Protein AF-A0A348ZUB3-F1 (afdb_monomer_lite)

Sequence (161 aa):
MREVIDEVDPEEITPLFDDFFRPLQRGKHLEQYSVSGRYIAAIDGSQYFTSEKISCPGCLIKEGKRLLGRLRKPHPKLSFIIVADGLCSKQPAIEEVLALRMDYVLVAKSDDHEMLMEWVNEQRALKEVTRWEVREKDRTRIYEWVNVGPYAGLPFCLHIP

Structure (mmCIF, N/CA/C/O backbone):
data_AF-A0A348ZUB3-F1
#
_entry.id   AF-A0A348ZUB3-F1
#
loop_
_atom_site.group_PDB
_atom_site.id
_atom_site.type_symbol
_atom_site.label_atom_id
_atom_site.label_alt_id
_atom_site.label_comp_id
_atom_site.label_asym_id
_atom_site.label_entity_id
_atom_site.label_seq_id
_atom_site.pdbx_PDB_ins_code
_atom_site.Cartn_x
_atom_site.Cartn_y
_atom_site.Cartn_z
_atom_site.occupancy
_atom_site.B_iso_or_equiv
_atom_site.auth_seq_id
_atom_site.auth_comp_id
_atom_site.auth_asym_id
_atom_site.auth_atom_id
_atom_site.pdbx_PDB_model_num
ATOM 1 N N . MET A 1 1 ? -28.906 -8.389 -1.801 1.00 49.50 1 MET A N 1
ATOM 2 C CA . MET A 1 1 ? -27.973 -7.953 -0.732 1.00 49.50 1 MET A CA 1
ATOM 3 C C . MET A 1 1 ? -27.538 -6.508 -0.929 1.00 49.50 1 MET A C 1
ATOM 5 O O . MET A 1 1 ? -27.622 -5.767 0.030 1.00 49.50 1 MET A O 1
ATOM 9 N N . ARG A 1 2 ? -27.145 -6.097 -2.145 1.00 45.81 2 ARG A N 1
ATOM 10 C CA . ARG A 1 2 ? -26.775 -4.704 -2.462 1.00 45.81 2 ARG A CA 1
ATOM 11 C C . ARG A 1 2 ? -27.907 -3.699 -2.181 1.00 45.81 2 ARG A C 1
ATOM 13 O O . ARG A 1 2 ? -27.742 -2.837 -1.339 1.00 45.81 2 ARG A O 1
ATOM 20 N N . GLU A 1 3 ? -29.092 -3.951 -2.735 1.00 54.50 3 GLU A N 1
ATOM 21 C CA . GLU A 1 3 ? -30.279 -3.084 -2.588 1.00 54.50 3 GLU A CA 1
ATOM 22 C C . GLU A 1 3 ? -30.744 -2.878 -1.136 1.00 54.50 3 GLU A C 1
ATOM 24 O O . GLU A 1 3 ? -31.293 -1.840 -0.808 1.00 54.50 3 GLU A O 1
ATOM 29 N N . VAL A 1 4 ? -30.506 -3.854 -0.253 1.00 69.44 4 VAL A N 1
ATOM 30 C CA . VAL A 1 4 ? -30.917 -3.791 1.164 1.00 69.44 4 VAL A CA 1
ATOM 31 C C . VAL A 1 4 ? -29.932 -2.970 2.002 1.00 69.44 4 VAL A C 1
ATOM 33 O O . VAL A 1 4 ? -30.304 -2.423 3.031 1.00 69.44 4 VAL A O 1
ATOM 36 N N . ILE A 1 5 ? -28.666 -2.913 1.583 1.00 63.56 5 ILE A N 1
ATOM 37 C CA . ILE A 1 5 ? -27.603 -2.199 2.303 1.00 63.56 5 ILE A CA 1
ATOM 38 C C . ILE A 1 5 ? -27.543 -0.732 1.866 1.00 63.56 5 ILE A C 1
ATOM 40 O O . ILE A 1 5 ? -27.169 0.113 2.669 1.00 63.56 5 ILE A O 1
ATOM 44 N N . ASP A 1 6 ? -27.954 -0.422 0.634 1.00 68.38 6 ASP A N 1
ATOM 45 C CA . ASP A 1 6 ? -27.937 0.945 0.102 1.00 68.38 6 ASP A CA 1
ATOM 46 C C . ASP A 1 6 ? -28.914 1.896 0.834 1.00 68.38 6 ASP A C 1
ATOM 48 O O . ASP A 1 6 ? -28.719 3.109 0.799 1.00 68.38 6 ASP A O 1
ATOM 52 N N . GLU A 1 7 ? -29.941 1.370 1.516 1.00 73.75 7 GLU A N 1
ATOM 53 C CA . GLU A 1 7 ? -30.917 2.161 2.291 1.00 73.75 7 GLU A CA 1
ATOM 54 C C . GLU A 1 7 ? -30.485 2.448 3.739 1.00 73.75 7 GLU A C 1
ATOM 56 O O . GLU A 1 7 ? -31.124 3.248 4.424 1.00 73.75 7 GLU A O 1
ATOM 61 N N . VAL A 1 8 ? -29.419 1.805 4.222 1.00 72.25 8 VAL A N 1
ATOM 62 C CA . VAL A 1 8 ? -28.972 1.917 5.615 1.00 72.25 8 VAL A CA 1
ATOM 63 C C . VAL A 1 8 ? -27.820 2.910 5.707 1.00 72.25 8 VAL A C 1
ATOM 65 O O . VAL A 1 8 ? -26.833 2.798 4.977 1.00 72.25 8 VAL A O 1
ATOM 68 N N . ASP A 1 9 ? -27.916 3.864 6.637 1.00 71.56 9 ASP A N 1
ATOM 69 C CA . ASP A 1 9 ? -26.821 4.793 6.906 1.00 71.56 9 ASP A CA 1
ATOM 70 C C . ASP A 1 9 ? -25.566 4.003 7.352 1.00 71.56 9 ASP A C 1
ATOM 72 O O . ASP A 1 9 ? -25.635 3.210 8.300 1.00 71.56 9 ASP A O 1
ATOM 76 N N . PRO A 1 10 ? -24.395 4.192 6.711 1.00 67.50 10 PRO A N 1
ATOM 77 C CA . PRO A 1 10 ? -23.145 3.556 7.124 1.00 67.50 10 PRO A CA 1
ATOM 78 C C . PRO A 1 10 ? -22.797 3.747 8.610 1.00 67.50 10 PRO A C 1
ATOM 80 O O . PRO A 1 10 ? -22.112 2.904 9.204 1.00 67.50 10 PRO A O 1
ATOM 83 N N . GLU A 1 11 ? -23.247 4.841 9.227 1.00 73.62 11 GLU A N 1
ATOM 84 C CA . GLU A 1 11 ? -23.053 5.103 10.654 1.00 73.62 11 GLU A CA 1
ATOM 85 C C . GLU A 1 11 ? -23.790 4.088 11.539 1.00 73.62 11 GLU A C 1
ATOM 87 O O . GLU A 1 11 ? -23.271 3.722 12.594 1.00 73.62 11 GLU A O 1
ATOM 92 N N . GLU A 1 12 ? -24.919 3.538 11.086 1.00 77.25 12 GLU A N 1
ATOM 93 C CA . GLU A 1 12 ? -25.683 2.513 11.810 1.00 77.25 12 GLU A CA 1
ATOM 94 C C . GLU A 1 12 ? -25.026 1.126 11.741 1.00 77.25 12 GLU A C 1
ATOM 96 O O . GLU A 1 12 ? -25.163 0.316 12.658 1.00 77.25 12 GLU A O 1
ATOM 101 N N . ILE A 1 13 ? -24.254 0.856 10.684 1.00 73.56 13 ILE A N 1
ATOM 102 C CA . ILE A 1 13 ? -23.554 -0.425 10.482 1.00 73.56 13 ILE A CA 1
ATOM 103 C C . ILE A 1 13 ? -22.174 -0.420 11.162 1.00 73.56 13 ILE A C 1
ATOM 105 O O . ILE A 1 13 ? -21.613 -1.470 11.483 1.00 73.56 13 ILE A O 1
ATOM 109 N N . THR A 1 14 ? -21.611 0.759 11.426 1.00 72.25 14 THR A N 1
ATOM 110 C CA . THR A 1 14 ? -20.270 0.907 12.013 1.00 72.25 14 THR A CA 1
ATOM 111 C C . THR A 1 14 ? -20.104 0.195 13.373 1.00 72.25 14 THR A C 1
ATOM 113 O O . THR A 1 14 ? -19.100 -0.505 13.541 1.00 72.25 14 THR A O 1
ATOM 116 N N . PRO A 1 15 ? -21.053 0.282 14.332 1.00 78.56 15 PRO A N 1
ATOM 117 C CA . PRO A 1 15 ? -20.961 -0.439 15.605 1.00 78.56 15 PRO A CA 1
ATOM 118 C C . PRO A 1 15 ? -20.900 -1.957 15.424 1.00 78.56 15 PRO A C 1
ATOM 120 O O . PRO A 1 15 ? -20.135 -2.630 16.110 1.00 78.56 15 PRO A O 1
ATOM 123 N N . LEU A 1 16 ? -21.639 -2.485 14.443 1.00 78.06 16 LEU A N 1
ATOM 124 C CA . LEU A 1 16 ? -21.638 -3.908 14.117 1.00 78.06 16 LEU A CA 1
ATOM 125 C C . LEU A 1 16 ? -20.233 -4.367 13.705 1.00 78.06 16 LEU A C 1
ATOM 127 O O . LEU A 1 16 ? -19.747 -5.401 14.158 1.00 78.06 16 LEU A O 1
ATOM 131 N N . PHE A 1 17 ? -19.546 -3.574 12.880 1.00 72.19 17 PHE A N 1
ATOM 132 C CA . PHE A 1 17 ? -18.162 -3.858 12.504 1.00 72.19 17 PHE A CA 1
ATOM 133 C C . PHE A 1 17 ? -17.231 -3.883 13.714 1.00 72.19 17 PHE A C 1
ATOM 135 O O . PHE A 1 17 ? -16.385 -4.770 13.796 1.00 72.19 17 PHE A O 1
ATOM 142 N N . ASP A 1 18 ? -17.387 -2.956 14.658 1.00 75.75 18 ASP A N 1
ATOM 143 C CA . ASP A 1 18 ? -16.591 -2.921 15.887 1.00 75.75 18 ASP A CA 1
ATOM 144 C C . ASP A 1 18 ? -16.806 -4.180 16.747 1.00 75.75 18 ASP A C 1
ATOM 146 O O . ASP A 1 18 ? -15.837 -4.745 17.273 1.00 75.75 18 ASP A O 1
ATOM 150 N N . ASP A 1 19 ? -18.050 -4.656 16.831 1.00 81.12 19 ASP A N 1
ATOM 151 C CA . ASP A 1 19 ? -18.429 -5.854 17.584 1.00 81.12 19 ASP A CA 1
ATOM 152 C C . ASP A 1 19 ? -17.844 -7.139 16.988 1.00 81.12 19 ASP A C 1
ATOM 154 O O . ASP A 1 19 ? -17.505 -8.056 17.733 1.00 81.12 19 ASP A O 1
ATOM 158 N N . PHE A 1 20 ? -17.647 -7.205 15.668 1.00 80.56 20 PHE A N 1
ATOM 159 C CA . PHE A 1 20 ? -16.993 -8.347 15.018 1.00 80.56 20 PHE A CA 1
ATOM 160 C C . PHE A 1 20 ? -15.470 -8.205 14.948 1.00 80.56 20 PHE A C 1
ATOM 162 O O . PHE A 1 20 ? -14.727 -9.153 15.221 1.00 80.56 20 PHE A O 1
ATOM 169 N N . PHE A 1 21 ? -14.974 -7.023 14.594 1.00 79.69 21 PHE A N 1
ATOM 170 C CA . PHE A 1 21 ? -13.560 -6.798 14.318 1.00 79.69 21 PHE A CA 1
ATOM 171 C C . PHE A 1 21 ? -12.714 -6.821 15.592 1.00 79.69 21 PHE A C 1
ATOM 173 O O . PHE A 1 21 ? -11.635 -7.420 15.610 1.00 79.69 21 PHE A O 1
ATOM 180 N N . ARG A 1 22 ? -13.190 -6.220 16.693 1.00 80.00 22 ARG A N 1
ATOM 181 C CA . ARG A 1 22 ? -12.411 -6.151 17.941 1.00 80.00 22 ARG A CA 1
ATOM 182 C C . ARG A 1 22 ? -12.164 -7.530 18.561 1.00 80.00 22 ARG A C 1
ATOM 184 O O . ARG A 1 22 ? -11.021 -7.769 18.965 1.00 80.00 22 ARG A O 1
ATOM 191 N N . PRO A 1 23 ? -13.144 -8.455 18.640 1.00 85.88 23 PRO A N 1
ATOM 192 C CA . PRO A 1 23 ? -12.880 -9.823 19.078 1.00 85.88 23 PRO A CA 1
ATOM 193 C C . PRO A 1 23 ? -11.889 -10.559 18.179 1.00 85.88 23 PRO A C 1
ATOM 195 O O . PRO A 1 23 ? -10.975 -11.193 18.700 1.00 85.88 23 PRO A O 1
ATOM 198 N N . LEU A 1 24 ? -11.998 -10.421 16.852 1.00 84.38 24 LEU A N 1
ATOM 199 C CA . LEU A 1 24 ? -11.056 -11.039 15.910 1.00 84.38 24 LEU A CA 1
ATOM 200 C C . LEU A 1 24 ? -9.629 -10.515 16.099 1.00 84.38 24 LEU A C 1
ATOM 202 O O . LEU A 1 24 ? -8.673 -11.295 16.110 1.00 84.38 24 LEU A O 1
ATOM 206 N N . GLN A 1 25 ? -9.485 -9.205 16.309 1.00 79.06 25 GLN A N 1
ATOM 207 C CA . GLN A 1 25 ? -8.200 -8.569 16.573 1.00 79.06 25 GLN A CA 1
ATOM 208 C C . GLN A 1 25 ? -7.602 -9.029 17.912 1.00 79.06 25 GLN A C 1
ATOM 210 O O . GLN A 1 25 ? -6.419 -9.356 17.975 1.00 79.06 25 GLN A O 1
ATOM 215 N N . ARG A 1 26 ? -8.404 -9.094 18.986 1.00 82.44 26 ARG A N 1
ATOM 216 C CA . ARG A 1 26 ? -7.945 -9.557 20.312 1.00 82.44 26 ARG A CA 1
ATOM 217 C C . ARG A 1 26 ? -7.627 -11.050 20.337 1.00 82.44 26 ARG A C 1
ATOM 219 O O . ARG A 1 26 ? -6.670 -11.448 20.992 1.00 82.44 26 ARG A O 1
ATOM 226 N N . GLY A 1 27 ? -8.401 -11.853 19.612 1.00 87.31 27 GLY A N 1
ATOM 227 C CA . GLY A 1 27 ? -8.190 -13.292 19.456 1.00 87.31 27 GLY A CA 1
ATOM 228 C C . GLY A 1 27 ? -7.031 -13.651 18.526 1.00 87.31 27 GLY A C 1
ATOM 229 O O . GLY A 1 27 ? -6.794 -14.832 18.302 1.00 87.31 27 GLY A O 1
ATOM 230 N N . LYS A 1 28 ? -6.316 -12.656 17.972 1.00 84.56 28 LYS A N 1
ATOM 231 C CA . LYS A 1 28 ? -5.207 -12.831 17.016 1.00 84.56 28 LYS A CA 1
ATOM 232 C C . LYS A 1 28 ? -5.583 -13.582 15.737 1.00 84.56 28 LYS A C 1
ATOM 234 O O . LYS A 1 28 ? -4.716 -13.955 14.954 1.00 84.56 28 LYS A O 1
ATOM 239 N N . HIS A 1 29 ? -6.876 -13.729 15.456 1.00 85.56 29 HIS A N 1
ATOM 240 C CA . HIS A 1 29 ? -7.364 -14.380 14.241 1.00 85.56 29 HIS A CA 1
ATOM 241 C C . HIS A 1 29 ? -6.992 -13.607 12.975 1.00 85.56 29 HIS A C 1
ATOM 243 O O . HIS A 1 29 ? -6.979 -14.183 11.890 1.00 85.56 29 HIS A O 1
ATOM 249 N N . LEU A 1 30 ? -6.677 -12.317 13.114 1.00 81.06 30 LEU A N 1
ATOM 250 C CA . LEU A 1 30 ? -6.231 -11.478 12.012 1.00 81.06 30 LEU A CA 1
ATOM 251 C C . LEU A 1 30 ? -4.739 -11.677 11.673 1.00 81.06 30 LEU A C 1
ATOM 253 O O . LEU A 1 30 ? -4.365 -11.453 10.528 1.00 81.06 30 LEU A O 1
ATOM 257 N N . GLU A 1 31 ? -3.892 -12.164 12.593 1.00 82.56 31 GLU A N 1
ATOM 258 C CA . GLU A 1 31 ? -2.431 -12.258 12.374 1.00 82.56 31 GLU A CA 1
ATOM 259 C C . GLU A 1 31 ? -2.066 -13.109 11.145 1.00 82.56 31 GLU A C 1
ATOM 261 O O . GLU A 1 31 ? -1.137 -12.766 10.413 1.00 82.56 31 GLU A O 1
ATOM 266 N N . GLN A 1 32 ? -2.844 -14.159 10.861 1.00 84.94 32 GLN A N 1
ATOM 267 C CA . GLN A 1 32 ? -2.663 -15.023 9.685 1.00 84.94 32 GLN A CA 1
ATOM 268 C C . GLN A 1 32 ? -2.886 -14.307 8.340 1.00 84.94 32 GLN A C 1
ATOM 270 O O . GLN A 1 32 ? -2.425 -14.784 7.310 1.00 84.94 32 GLN A O 1
ATOM 275 N N . TYR A 1 33 ? -3.589 -13.171 8.345 1.00 82.50 33 TYR A N 1
ATOM 276 C CA . TYR A 1 33 ? -3.828 -12.334 7.166 1.00 82.50 33 TYR A CA 1
ATOM 277 C C . TYR A 1 33 ? -2.830 -11.173 7.067 1.00 82.50 33 TYR A C 1
ATOM 279 O O . TYR A 1 33 ? -2.952 -10.325 6.181 1.00 82.50 33 TYR A O 1
ATOM 287 N N . SER A 1 34 ? -1.860 -11.100 7.984 1.00 85.00 34 SER A N 1
ATOM 288 C CA . SER A 1 34 ? -0.803 -10.100 7.923 1.00 85.00 34 SER A CA 1
ATOM 289 C C . SER A 1 34 ? 0.333 -10.553 7.006 1.00 85.00 34 SER A C 1
ATOM 291 O O . SER A 1 34 ? 0.714 -11.721 6.972 1.00 85.00 34 SER A O 1
ATOM 293 N N . VAL A 1 35 ? 0.909 -9.603 6.279 1.00 82.38 35 VAL A N 1
ATOM 294 C CA . VAL A 1 35 ? 2.119 -9.790 5.480 1.00 82.38 35 VAL A CA 1
ATOM 295 C C . VAL A 1 35 ? 3.210 -8.946 6.115 1.00 82.38 35 VAL A C 1
ATOM 297 O O . VAL A 1 35 ? 3.053 -7.738 6.290 1.00 82.38 35 VAL A O 1
ATOM 300 N N . SER A 1 36 ? 4.306 -9.585 6.526 1.00 82.50 36 SER A N 1
ATOM 301 C CA . SER A 1 36 ? 5.417 -8.915 7.221 1.00 82.50 36 SER A CA 1
ATOM 302 C C . SER A 1 36 ? 4.960 -8.082 8.432 1.00 82.50 36 SER A C 1
ATOM 304 O O . SER A 1 36 ? 5.431 -6.960 8.641 1.00 82.50 36 SER A O 1
ATOM 306 N N . GLY A 1 37 ? 3.999 -8.608 9.204 1.00 82.50 37 GLY A N 1
ATOM 307 C CA . GLY A 1 37 ? 3.442 -7.954 10.395 1.00 82.50 37 GLY A CA 1
ATOM 308 C C . GLY A 1 37 ? 2.510 -6.770 10.109 1.00 82.50 37 GLY A C 1
ATOM 309 O O . GLY A 1 37 ? 2.225 -5.989 11.016 1.00 82.50 37 GLY A O 1
ATOM 310 N N . ARG A 1 38 ? 2.052 -6.609 8.862 1.00 84.56 38 ARG A N 1
ATOM 311 C CA . ARG A 1 38 ? 1.171 -5.518 8.423 1.00 84.56 38 ARG A CA 1
ATOM 312 C C . ARG A 1 38 ? -0.084 -6.062 7.758 1.00 84.56 38 ARG A C 1
ATOM 314 O O . ARG A 1 38 ? -0.048 -7.106 7.117 1.00 84.56 38 ARG A O 1
ATOM 321 N N . TYR A 1 39 ? -1.188 -5.343 7.885 1.00 87.19 39 TYR A N 1
ATOM 322 C CA . TYR A 1 39 ? -2.468 -5.704 7.285 1.00 87.19 39 TYR A CA 1
ATOM 323 C C . TYR A 1 39 ? -2.616 -5.083 5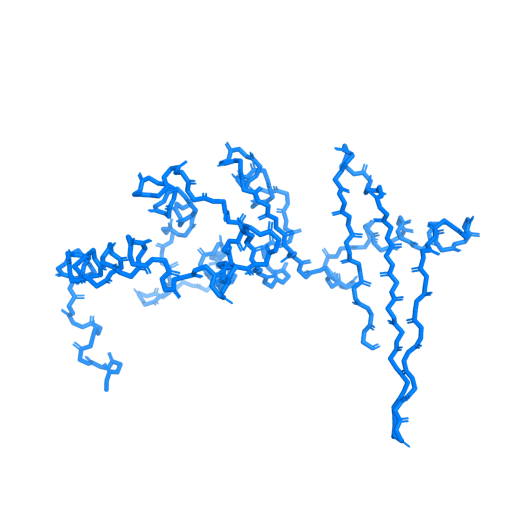.905 1.00 87.19 39 TYR A C 1
ATOM 325 O O . TYR A 1 39 ? -2.353 -3.897 5.731 1.00 87.19 39 TYR A O 1
ATOM 333 N N . ILE A 1 40 ? -3.064 -5.867 4.931 1.00 85.88 40 ILE A N 1
ATOM 334 C CA . ILE A 1 40 ? -3.356 -5.352 3.595 1.00 85.88 40 ILE A CA 1
ATOM 335 C C . ILE A 1 40 ? -4.748 -4.720 3.606 1.00 85.88 40 ILE A C 1
ATOM 337 O O . ILE A 1 40 ? -5.724 -5.373 3.970 1.00 85.88 40 ILE A O 1
ATOM 341 N N . ALA A 1 41 ? -4.834 -3.460 3.186 1.00 85.31 41 ALA A N 1
ATOM 342 C CA . ALA A 1 41 ? -6.093 -2.768 2.949 1.00 85.31 41 ALA A CA 1
ATOM 343 C C . ALA A 1 41 ? -6.180 -2.415 1.462 1.00 85.31 41 ALA A C 1
ATOM 345 O O . ALA A 1 41 ? -5.470 -1.532 0.980 1.00 85.31 41 ALA A O 1
ATOM 346 N N . ALA A 1 42 ? -7.029 -3.140 0.735 1.00 83.75 42 ALA A N 1
ATOM 347 C CA . ALA A 1 42 ? -7.317 -2.833 -0.657 1.00 83.75 42 ALA A CA 1
ATOM 348 C C . ALA A 1 42 ? -8.277 -1.641 -0.723 1.00 83.75 42 ALA A C 1
ATOM 350 O O . ALA A 1 42 ? -9.360 -1.683 -0.137 1.00 83.75 42 ALA A O 1
ATOM 351 N N . ILE A 1 43 ? -7.870 -0.585 -1.419 1.00 77.38 43 ILE A N 1
ATOM 352 C CA . ILE A 1 43 ? -8.671 0.613 -1.649 1.00 77.38 43 ILE A CA 1
ATOM 353 C C . ILE A 1 43 ? -9.019 0.675 -3.127 1.00 77.38 43 ILE A C 1
ATOM 355 O O . ILE A 1 43 ? -8.153 0.547 -3.991 1.00 77.38 43 ILE A O 1
ATOM 359 N N . ASP A 1 44 ? -10.298 0.888 -3.406 1.00 70.75 44 ASP A N 1
ATOM 360 C CA . ASP A 1 44 ? -10.767 1.152 -4.757 1.00 70.75 44 ASP A CA 1
ATOM 361 C C . ASP A 1 44 ? -10.459 2.611 -5.136 1.00 70.75 44 ASP A C 1
ATOM 363 O O . ASP A 1 44 ? -10.861 3.548 -4.435 1.00 70.75 44 ASP A O 1
ATOM 367 N N . GLY A 1 45 ? -9.741 2.812 -6.245 1.00 60.97 45 GLY A N 1
ATOM 368 C CA . GLY A 1 45 ? -9.316 4.132 -6.719 1.00 60.97 45 GLY A CA 1
ATOM 369 C C . GLY A 1 45 ? -10.470 5.067 -7.069 1.00 60.97 45 GLY A C 1
ATOM 370 O O . GLY A 1 45 ? -10.311 6.291 -7.010 1.00 60.97 45 GLY A O 1
ATOM 371 N N . SER A 1 46 ? -11.658 4.507 -7.323 1.00 58.88 46 SER A N 1
ATOM 372 C CA . SER A 1 46 ? -12.901 5.259 -7.531 1.00 58.88 46 SER A CA 1
ATOM 373 C C . SER A 1 46 ? -13.279 6.159 -6.341 1.00 58.88 46 SER A C 1
ATOM 375 O O . SER A 1 46 ? -13.971 7.163 -6.514 1.00 58.88 46 SER A O 1
ATOM 377 N N . GLN A 1 47 ? -12.804 5.835 -5.132 1.00 53.91 47 GLN A N 1
ATOM 378 C CA . GLN A 1 47 ? -13.061 6.625 -3.929 1.00 53.91 47 GLN A CA 1
ATOM 379 C C . GLN A 1 47 ? -12.109 7.828 -3.813 1.00 53.91 47 GLN A C 1
ATOM 381 O O . GLN A 1 47 ? -12.511 8.877 -3.314 1.00 53.91 47 GLN A O 1
ATOM 386 N N . TYR A 1 48 ? -10.874 7.730 -4.313 1.00 54.25 48 TYR A N 1
ATOM 387 C CA . TYR A 1 48 ? -9.888 8.819 -4.247 1.00 54.25 48 TYR A CA 1
ATOM 388 C C . TYR A 1 48 ? -10.057 9.864 -5.353 1.00 54.25 48 TYR A C 1
ATOM 390 O O . TYR A 1 48 ? -9.851 11.058 -5.115 1.00 54.25 48 TYR A O 1
ATOM 398 N N . PHE A 1 49 ? -10.439 9.423 -6.552 1.00 52.16 49 PHE A N 1
ATOM 399 C CA . PHE A 1 49 ? -10.575 10.279 -7.725 1.00 52.16 49 PHE A CA 1
ATOM 400 C C . PHE A 1 49 ? -12.032 10.392 -8.161 1.00 52.16 49 PHE A C 1
ATOM 402 O O . PHE A 1 49 ? -12.635 9.445 -8.653 1.00 52.16 49 PHE A O 1
ATOM 409 N N . THR A 1 50 ? -12.591 11.594 -8.033 1.00 51.09 50 THR A N 1
ATOM 410 C CA . THR A 1 50 ? -13.891 11.935 -8.617 1.00 51.09 50 THR A CA 1
ATOM 411 C C . THR A 1 50 ? -13.669 12.634 -9.956 1.00 51.09 50 THR A C 1
ATOM 413 O O . THR A 1 50 ? -12.881 13.575 -10.041 1.00 51.09 50 THR A O 1
ATOM 416 N N . SER A 1 51 ? -14.363 12.196 -11.008 1.00 50.34 51 SER A N 1
ATOM 417 C CA . SER A 1 51 ? -14.349 12.894 -12.298 1.00 50.34 51 SER A CA 1
ATOM 418 C C . SER A 1 51 ? -15.032 14.257 -12.168 1.00 50.34 51 SER A C 1
ATOM 420 O O . SER A 1 51 ? -16.174 14.335 -11.727 1.00 50.34 51 SER A O 1
ATOM 422 N N . GLU A 1 52 ? -14.373 15.335 -12.598 1.00 52.75 52 GLU A N 1
ATOM 423 C CA . GLU A 1 52 ? -15.017 16.655 -12.713 1.00 52.75 52 GLU A CA 1
ATOM 424 C C . GLU A 1 52 ? -15.985 16.728 -13.908 1.00 52.75 52 GLU A C 1
ATOM 426 O O . GLU A 1 52 ? -16.878 17.572 -13.937 1.00 52.75 52 GLU A O 1
ATOM 431 N N . LYS A 1 53 ? -15.826 15.837 -14.899 1.00 50.19 53 LYS A N 1
ATOM 432 C CA . LYS A 1 53 ? -16.578 15.859 -16.167 1.00 50.19 53 LYS A CA 1
ATOM 433 C C . LYS A 1 53 ? -17.873 15.047 -16.132 1.00 50.19 53 LYS A C 1
ATOM 435 O O . LYS A 1 53 ? -18.756 15.292 -16.946 1.00 50.19 53 LYS A O 1
ATOM 440 N N . ILE A 1 54 ? -17.982 14.073 -15.229 1.00 55.44 54 ILE A N 1
ATOM 441 C CA . ILE A 1 54 ? -19.154 13.201 -15.093 1.00 55.44 54 ILE A CA 1
ATOM 442 C C . ILE A 1 54 ? -19.636 13.316 -13.650 1.00 55.44 54 ILE A C 1
ATOM 444 O O . ILE A 1 54 ? -19.030 12.758 -12.741 1.00 55.44 54 ILE A O 1
ATOM 448 N N . SER A 1 55 ? -20.716 14.073 -13.455 1.00 54.34 55 SER A N 1
ATOM 449 C CA . SER A 1 55 ? -21.353 14.295 -12.158 1.00 54.34 55 SER A CA 1
ATOM 450 C C . SER A 1 55 ? -22.774 13.747 -12.198 1.00 54.34 55 SER A C 1
ATOM 452 O O . SER A 1 55 ? -23.554 14.092 -13.086 1.00 54.34 55 SER A O 1
ATOM 454 N N . CYS A 1 56 ? -23.101 12.875 -11.251 1.00 57.44 56 CYS A N 1
ATOM 455 C CA . CYS A 1 56 ? -24.426 12.303 -11.072 1.00 57.44 56 CYS A CA 1
ATOM 456 C C . CYS A 1 56 ? -24.758 12.208 -9.575 1.00 57.44 56 CYS A C 1
ATOM 458 O O . CYS A 1 56 ? -23.838 12.109 -8.763 1.00 57.44 56 CYS A O 1
ATOM 460 N N . PRO A 1 57 ? -26.044 12.195 -9.181 1.00 53.06 57 PRO A N 1
ATOM 461 C CA . PRO A 1 57 ? -26.436 12.134 -7.768 1.00 53.06 57 PRO A CA 1
ATOM 462 C C . PRO A 1 57 ? -25.929 10.892 -7.013 1.00 53.06 57 PRO A C 1
ATOM 464 O O . PRO A 1 57 ? -25.762 10.956 -5.803 1.00 53.06 57 PRO A O 1
ATOM 467 N N . GLY A 1 58 ? -25.671 9.782 -7.718 1.00 52.50 58 GLY A N 1
ATOM 468 C CA . GLY A 1 58 ? -25.091 8.549 -7.161 1.00 52.50 58 GLY A CA 1
ATOM 469 C C . GLY A 1 58 ? -23.583 8.392 -7.391 1.00 52.50 58 GLY A C 1
ATOM 470 O O . GLY A 1 58 ? -23.013 7.352 -7.075 1.00 52.50 58 GLY A O 1
ATOM 471 N N . CYS A 1 59 ? -22.925 9.388 -7.984 1.00 55.25 59 CYS A N 1
ATOM 472 C CA . CYS A 1 59 ? -21.482 9.369 -8.186 1.00 55.25 59 CYS A CA 1
ATOM 473 C C . CYS A 1 59 ? -20.827 9.612 -6.823 1.00 55.25 59 CYS A C 1
ATOM 475 O O . CYS A 1 59 ? -21.262 10.513 -6.119 1.00 55.25 59 CYS A O 1
ATOM 477 N N . LEU A 1 60 ? -19.815 8.826 -6.434 1.00 51.34 60 LEU A N 1
ATOM 478 C CA . LEU A 1 60 ? -19.164 8.896 -5.114 1.00 51.34 60 LEU A CA 1
ATOM 479 C C . LEU A 1 60 ? -18.664 10.324 -4.815 1.00 51.34 60 LEU A C 1
ATOM 481 O O . LEU A 1 60 ? -17.589 10.739 -5.248 1.00 51.34 60 LEU A O 1
ATOM 485 N N . ILE A 1 61 ? -19.472 11.111 -4.100 1.00 47.31 61 ILE A N 1
ATOM 486 C CA . ILE A 1 61 ? -19.191 12.519 -3.819 1.00 47.31 61 ILE A CA 1
ATOM 487 C C . ILE A 1 61 ? -18.107 12.597 -2.735 1.00 47.31 61 ILE A C 1
ATOM 489 O O . ILE A 1 61 ? -18.366 12.301 -1.576 1.00 47.31 61 ILE A O 1
ATOM 493 N N . LYS A 1 62 ? -16.902 13.040 -3.122 1.00 48.94 62 LYS A N 1
ATOM 494 C CA . LYS A 1 62 ? -15.894 13.797 -2.335 1.00 48.94 62 LYS A CA 1
ATOM 495 C C . LYS A 1 62 ? -15.445 13.301 -0.942 1.00 48.94 62 LYS A C 1
ATOM 497 O O . LYS A 1 62 ? -14.647 13.994 -0.316 1.00 48.94 62 LYS A O 1
ATOM 502 N N . GLU A 1 63 ? -15.861 12.140 -0.454 1.00 48.75 63 GLU A N 1
ATOM 503 C CA . GLU A 1 63 ? -15.479 11.659 0.888 1.00 48.75 63 GLU A CA 1
ATOM 504 C C . GLU A 1 63 ? -14.209 10.788 0.897 1.00 48.75 63 GLU A C 1
ATOM 506 O O . GLU A 1 63 ? -13.580 10.633 1.945 1.00 48.75 63 GLU A O 1
ATOM 511 N N . GLY A 1 64 ? -13.762 10.240 -0.241 1.00 49.75 64 GLY A N 1
ATOM 512 C CA . GLY A 1 64 ? -12.635 9.297 -0.219 1.00 49.75 64 GLY A CA 1
ATOM 513 C C . GLY A 1 64 ? -11.265 9.923 0.061 1.00 4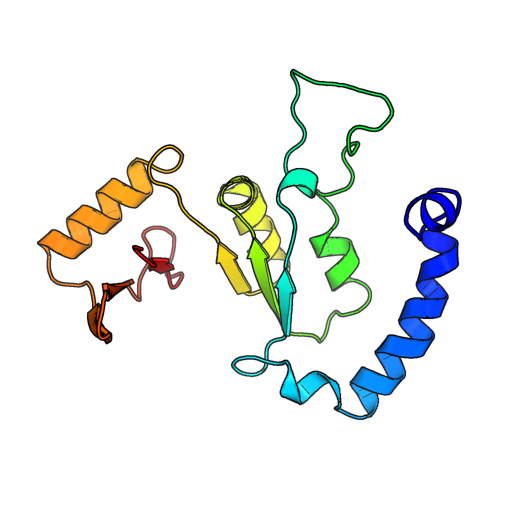9.75 64 GLY A C 1
ATOM 514 O O . GLY A 1 64 ? -10.392 9.215 0.555 1.00 49.75 64 GLY A O 1
ATOM 515 N N . LYS A 1 65 ? -11.120 11.258 -0.039 1.00 52.44 65 LYS A N 1
ATOM 516 C CA . LYS A 1 65 ? -9.973 12.015 0.524 1.00 52.44 65 LYS A CA 1
ATOM 517 C C . LYS A 1 65 ? -9.818 11.873 2.049 1.00 52.44 65 LYS A C 1
ATOM 519 O O . LYS A 1 65 ? -8.932 12.479 2.636 1.00 52.44 65 LYS A O 1
ATOM 524 N N . ARG A 1 66 ? -10.734 11.173 2.724 1.00 63.38 66 ARG A N 1
ATOM 525 C CA . ARG A 1 66 ? -10.691 10.913 4.168 1.00 63.38 66 ARG A CA 1
ATOM 526 C C . ARG A 1 66 ? -10.716 9.429 4.503 1.00 63.38 66 ARG A C 1
ATOM 528 O O . ARG A 1 66 ? -10.754 9.100 5.687 1.00 63.38 66 ARG A O 1
ATOM 535 N N . LEU A 1 67 ? -10.702 8.530 3.517 1.00 73.31 67 LEU A N 1
ATOM 536 C CA . LEU A 1 67 ? -10.825 7.095 3.772 1.00 73.31 67 LEU A CA 1
ATOM 537 C C . LEU A 1 67 ? -9.670 6.582 4.635 1.00 73.31 67 LEU A C 1
ATOM 539 O O . LEU A 1 67 ? -9.905 5.927 5.651 1.00 73.31 67 LEU A O 1
ATOM 543 N N . LEU A 1 68 ? -8.432 6.945 4.289 1.00 77.12 68 LEU A N 1
ATOM 544 C CA . LEU A 1 68 ? -7.260 6.557 5.071 1.00 77.12 68 LEU A CA 1
ATOM 545 C C . LEU A 1 68 ? -7.309 7.138 6.487 1.00 77.12 68 LEU A C 1
ATOM 547 O O . LEU A 1 68 ? -7.021 6.438 7.457 1.00 77.12 68 LEU A O 1
ATOM 551 N N . GLY A 1 69 ? -7.750 8.391 6.634 1.00 78.50 69 GLY A N 1
ATOM 552 C CA . GLY A 1 69 ? -7.979 9.010 7.941 1.00 78.50 69 GLY A CA 1
ATOM 553 C C . GLY A 1 69 ? -9.049 8.288 8.774 1.00 78.50 69 GLY A C 1
ATOM 554 O O . GLY A 1 69 ? -8.849 8.049 9.969 1.00 78.50 69 GLY A O 1
ATOM 555 N N . ARG A 1 70 ? -10.163 7.884 8.150 1.00 76.75 70 ARG A N 1
ATOM 556 C CA . ARG A 1 70 ? -11.248 7.114 8.783 1.00 76.75 70 ARG A CA 1
ATOM 557 C C . ARG A 1 70 ? -10.814 5.700 9.153 1.00 76.75 70 ARG A C 1
ATOM 559 O O . ARG A 1 70 ? -11.286 5.203 10.165 1.00 76.75 70 ARG A O 1
ATOM 566 N N . LEU A 1 71 ? -9.888 5.096 8.409 1.00 78.75 71 LEU A N 1
ATOM 567 C CA . LEU A 1 71 ? -9.259 3.823 8.769 1.00 78.75 71 LEU A CA 1
ATOM 568 C C . LEU A 1 71 ? -8.264 3.996 9.928 1.00 78.75 71 LEU A C 1
ATOM 570 O O . LEU A 1 71 ? -8.220 3.189 10.859 1.00 78.75 71 LEU A O 1
ATOM 574 N N . ARG A 1 72 ? -7.473 5.076 9.908 1.00 83.06 72 ARG A N 1
ATOM 575 C CA . ARG A 1 72 ? -6.421 5.321 10.901 1.00 83.06 72 ARG A CA 1
ATOM 576 C C . ARG A 1 72 ? -6.966 5.672 12.280 1.00 83.06 72 ARG A C 1
ATOM 578 O O . ARG A 1 72 ? -6.406 5.224 13.278 1.00 83.06 72 ARG A O 1
ATOM 585 N N . LYS A 1 73 ? -8.036 6.466 12.345 1.00 82.56 73 LYS A N 1
ATOM 586 C CA . LYS A 1 73 ? -8.635 6.960 13.596 1.00 82.56 73 LYS A CA 1
ATOM 587 C C . LYS A 1 73 ? -9.062 5.840 14.571 1.00 82.56 73 LYS A C 1
ATOM 589 O O . LYS A 1 73 ? -8.654 5.918 15.729 1.00 82.56 73 LYS A O 1
ATOM 594 N N . PRO A 1 74 ? -9.828 4.808 14.165 1.00 78.25 74 PRO A N 1
ATOM 595 C CA . PRO A 1 74 ? -10.175 3.681 15.034 1.00 78.25 74 PRO A CA 1
ATOM 596 C C . PRO A 1 74 ? -9.010 2.698 15.233 1.00 78.25 74 PRO A C 1
ATOM 598 O O . PRO A 1 74 ? -8.952 2.015 16.256 1.00 78.25 74 PRO A O 1
ATOM 601 N N . HIS A 1 75 ? -8.044 2.653 14.307 1.00 79.94 75 HIS A N 1
ATOM 602 C CA . HIS A 1 75 ? -6.929 1.700 14.338 1.00 79.94 75 HIS A CA 1
ATOM 603 C C . HIS A 1 75 ? -5.535 2.366 14.323 1.00 79.94 75 HIS A C 1
ATOM 605 O O . HIS A 1 75 ? -4.698 2.066 13.463 1.00 79.94 75 HIS A O 1
ATOM 611 N N . PRO A 1 76 ? -5.202 3.221 15.311 1.00 82.44 76 PRO A N 1
ATOM 612 C CA . PRO A 1 76 ? -3.943 3.972 15.327 1.00 82.44 76 PRO A CA 1
ATOM 613 C C . PRO A 1 76 ? -2.703 3.100 15.580 1.00 82.44 76 PRO A C 1
ATOM 615 O O . PRO A 1 76 ? -1.579 3.547 15.369 1.00 82.44 76 PRO A O 1
ATOM 618 N N . LYS A 1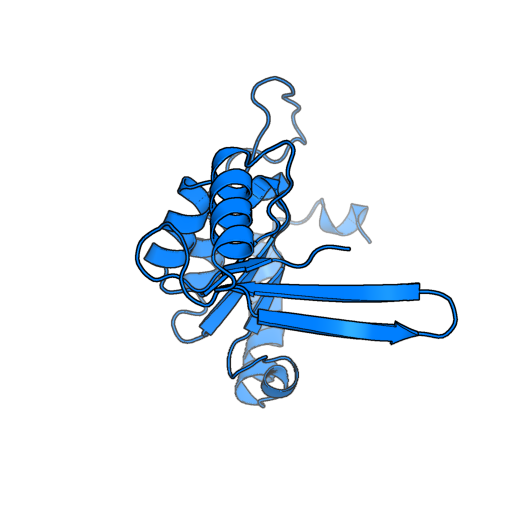 77 ? -2.892 1.862 16.052 1.00 82.06 77 LYS A N 1
ATOM 619 C CA . LYS A 1 77 ? -1.811 0.908 16.353 1.00 82.06 77 LYS A CA 1
ATOM 620 C C . LYS A 1 77 ? -1.627 -0.170 15.285 1.00 82.06 77 LYS A C 1
ATOM 622 O O . LYS A 1 77 ? -0.670 -0.929 15.375 1.00 82.06 77 LYS A O 1
ATOM 627 N N . LEU A 1 78 ? -2.539 -0.271 14.317 1.00 81.56 78 LEU A N 1
ATOM 628 C CA . LEU A 1 78 ? -2.402 -1.233 13.228 1.00 81.56 78 LEU A CA 1
ATOM 629 C C . LEU A 1 78 ? -1.486 -0.663 12.147 1.00 81.56 78 LEU A C 1
ATOM 631 O O . LEU A 1 78 ? -1.597 0.509 11.787 1.00 81.56 78 LEU A O 1
ATOM 635 N N . SER A 1 79 ? -0.580 -1.493 11.647 1.00 83.38 79 SER A N 1
ATOM 636 C CA . SER A 1 79 ? 0.255 -1.163 10.496 1.00 83.38 79 SER A CA 1
ATOM 637 C C . SER A 1 79 ? -0.444 -1.663 9.241 1.00 83.38 79 SER A C 1
ATOM 639 O O . SER A 1 79 ? -0.744 -2.854 9.152 1.00 83.38 79 SER A O 1
ATOM 641 N N . PHE A 1 80 ? -0.712 -0.764 8.297 1.00 86.06 80 PHE A N 1
ATOM 642 C CA . PHE A 1 80 ? -1.407 -1.082 7.052 1.00 86.06 80 PHE A CA 1
ATOM 643 C C . PHE A 1 80 ? -0.476 -0.949 5.848 1.00 86.06 80 PHE A C 1
ATOM 645 O O . PHE A 1 80 ? 0.345 -0.034 5.805 1.00 86.06 80 PHE A O 1
ATOM 652 N N . ILE A 1 81 ? -0.648 -1.847 4.878 1.00 88.38 81 ILE A N 1
ATOM 653 C CA . ILE A 1 81 ? -0.165 -1.713 3.504 1.00 88.38 81 ILE A CA 1
ATOM 654 C C . ILE A 1 81 ? -1.383 -1.386 2.644 1.00 88.38 81 ILE A C 1
ATOM 656 O O . ILE A 1 81 ? -2.291 -2.210 2.508 1.00 88.38 81 ILE A O 1
ATOM 660 N N . ILE A 1 82 ? -1.406 -0.187 2.079 1.00 86.62 82 ILE A N 1
ATOM 661 C CA . ILE A 1 82 ? -2.465 0.266 1.187 1.00 86.62 82 ILE A CA 1
ATOM 662 C C . ILE A 1 82 ? -2.206 -0.273 -0.212 1.00 86.62 82 ILE A C 1
ATOM 664 O O . ILE A 1 82 ? -1.171 0.016 -0.807 1.00 86.62 82 ILE A O 1
ATOM 668 N N . VAL A 1 83 ? -3.147 -1.050 -0.738 1.00 85.25 83 VAL A N 1
ATOM 669 C CA . VAL A 1 83 ? -3.080 -1.581 -2.102 1.00 85.25 83 VAL A CA 1
ATOM 670 C C . VAL A 1 83 ? -4.152 -0.901 -2.929 1.00 85.25 83 VAL A C 1
ATOM 672 O O . VAL A 1 83 ? -5.324 -0.970 -2.573 1.00 85.25 83 VAL A O 1
ATOM 675 N N . ALA A 1 84 ? -3.766 -0.245 -4.016 1.00 81.00 84 ALA A N 1
ATOM 676 C CA . ALA A 1 84 ? -4.716 0.435 -4.886 1.00 81.00 84 ALA A CA 1
ATOM 677 C C . ALA A 1 84 ? -4.262 0.411 -6.348 1.00 81.00 84 ALA A C 1
ATOM 679 O O . ALA A 1 84 ? -3.101 0.128 -6.664 1.00 81.00 84 ALA A O 1
ATOM 680 N N . ASP A 1 85 ? -5.209 0.677 -7.242 1.00 78.56 85 ASP A N 1
ATOM 681 C CA . ASP A 1 85 ? -4.971 0.721 -8.678 1.00 78.56 85 ASP A CA 1
ATOM 682 C C . ASP A 1 85 ? -4.248 2.011 -9.112 1.00 78.56 85 ASP A C 1
ATOM 684 O O . ASP A 1 85 ? -3.883 2.864 -8.300 1.00 78.56 85 ASP A O 1
ATOM 688 N N . GLY A 1 86 ? -4.026 2.149 -10.423 1.00 70.00 86 GLY A N 1
ATOM 689 C CA . GLY A 1 86 ? -3.271 3.270 -10.986 1.00 70.00 86 GLY A CA 1
ATOM 690 C C . GLY A 1 86 ? -3.884 4.647 -10.765 1.00 70.00 86 GLY A C 1
ATOM 691 O O . GLY A 1 86 ? -3.155 5.636 -10.804 1.00 70.00 86 GLY A O 1
ATOM 692 N N . LEU A 1 87 ? -5.179 4.729 -10.446 1.00 69.50 87 LEU A N 1
ATOM 693 C CA . LEU A 1 87 ? -5.801 6.003 -10.097 1.00 69.50 87 LEU A CA 1
ATOM 694 C C . LEU A 1 87 ? -5.194 6.561 -8.804 1.00 69.50 87 LEU A C 1
ATOM 696 O O . LEU A 1 87 ? -4.940 7.757 -8.715 1.00 69.50 87 LEU A O 1
ATOM 700 N N . CYS A 1 88 ? -4.869 5.704 -7.834 1.00 64.19 88 CYS A N 1
ATOM 701 C CA . CYS A 1 88 ? -4.251 6.103 -6.568 1.00 64.19 88 CYS A CA 1
ATOM 702 C C . CYS A 1 88 ? -2.731 6.322 -6.645 1.00 64.19 88 CYS A C 1
ATOM 704 O O . CYS A 1 88 ? -2.142 6.797 -5.678 1.00 64.19 88 CYS A O 1
ATOM 706 N N . SER A 1 89 ? -2.076 6.035 -7.771 1.00 72.00 89 SER A N 1
ATOM 707 C CA . SER A 1 89 ? -0.612 6.129 -7.934 1.00 72.00 89 SER A CA 1
ATOM 708 C C . SER A 1 89 ? -0.085 7.560 -8.110 1.00 72.00 89 SER A C 1
ATOM 710 O O . SER A 1 89 ? 0.989 7.776 -8.668 1.00 72.00 89 SER A O 1
ATOM 712 N N . LYS A 1 90 ? -0.839 8.571 -7.666 1.00 72.50 90 LYS A N 1
ATOM 713 C CA . LYS A 1 90 ? -0.510 9.993 -7.830 1.00 72.50 90 LYS A CA 1
ATOM 714 C C . LYS A 1 90 ? -0.021 10.592 -6.507 1.00 72.50 90 LYS A C 1
ATOM 716 O O . LYS A 1 90 ? -0.427 10.169 -5.424 1.00 72.50 90 LYS A O 1
ATOM 721 N N . GLN A 1 91 ? 0.805 11.633 -6.616 1.00 69.44 91 GLN A N 1
ATOM 722 C CA . GLN A 1 91 ? 1.491 12.285 -5.494 1.00 69.44 91 GLN A CA 1
ATOM 723 C C . GLN A 1 91 ? 0.596 12.569 -4.263 1.00 69.44 91 GLN A C 1
ATOM 725 O O . GLN A 1 91 ? 1.002 12.189 -3.168 1.00 69.44 91 GLN A O 1
ATOM 730 N N . PRO A 1 92 ? -0.631 13.127 -4.385 1.00 73.56 92 PRO A N 1
ATOM 731 C CA . PRO A 1 92 ? -1.437 13.467 -3.206 1.00 73.56 92 PRO A CA 1
ATOM 732 C C . PRO A 1 92 ? -1.862 12.253 -2.368 1.00 73.56 92 PRO A C 1
ATOM 734 O O . PRO A 1 92 ? -1.925 12.337 -1.145 1.00 73.56 92 PRO A O 1
ATOM 737 N N . ALA A 1 93 ? -2.145 11.119 -3.016 1.00 73.81 93 ALA A N 1
ATOM 738 C CA . ALA A 1 93 ? -2.522 9.893 -2.318 1.00 73.81 93 ALA A CA 1
ATOM 739 C C . ALA A 1 93 ? -1.308 9.280 -1.603 1.00 73.81 93 ALA A C 1
ATOM 741 O O . ALA A 1 93 ? -1.409 8.876 -0.447 1.00 73.81 93 ALA A O 1
ATOM 742 N N . ILE A 1 94 ? -0.141 9.282 -2.257 1.00 78.56 94 ILE A N 1
ATOM 743 C CA . ILE A 1 94 ? 1.120 8.813 -1.664 1.00 78.56 94 ILE A CA 1
ATOM 744 C C . ILE A 1 94 ? 1.489 9.662 -0.441 1.00 78.56 94 ILE A C 1
ATOM 746 O O . ILE A 1 94 ? 1.818 9.118 0.612 1.00 78.56 94 ILE A O 1
ATOM 750 N N . GLU A 1 95 ? 1.394 10.989 -0.546 1.00 79.69 95 GLU A N 1
ATOM 751 C CA . GLU A 1 95 ? 1.670 11.906 0.564 1.00 79.69 95 GLU A CA 1
ATOM 752 C C . GLU A 1 95 ? 0.747 11.664 1.761 1.00 79.69 95 GLU A C 1
ATOM 754 O O . GLU A 1 95 ? 1.211 11.685 2.901 1.00 79.69 95 GLU A O 1
ATOM 759 N N . GLU A 1 96 ? -0.534 11.375 1.529 1.00 81.19 96 GLU A N 1
ATOM 760 C CA . GLU A 1 96 ? -1.477 11.066 2.604 1.00 81.19 96 GLU A CA 1
ATOM 761 C C . GLU A 1 96 ? -1.150 9.739 3.304 1.00 81.19 96 GLU A C 1
ATOM 763 O O . GLU A 1 96 ? -1.117 9.682 4.537 1.00 81.19 96 GLU A O 1
ATOM 768 N N . VAL A 1 97 ? -0.847 8.682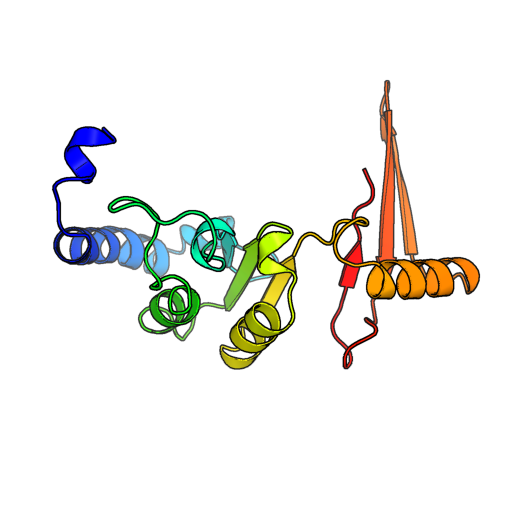 2.541 1.00 83.12 97 VAL A N 1
ATOM 769 C CA . VAL A 1 97 ? -0.415 7.386 3.093 1.00 83.12 97 VAL A CA 1
ATOM 770 C C . VAL A 1 97 ? 0.818 7.570 3.985 1.00 83.12 97 VAL A C 1
ATOM 772 O O . VAL A 1 97 ? 0.849 7.091 5.125 1.00 83.12 97 VAL A O 1
ATOM 775 N N . LEU A 1 98 ? 1.813 8.316 3.495 1.00 83.38 98 LEU A N 1
ATOM 776 C CA . LEU A 1 98 ? 3.039 8.609 4.234 1.00 83.38 98 LEU A CA 1
ATOM 777 C C . LEU A 1 98 ? 2.764 9.461 5.481 1.00 83.38 98 LEU A C 1
ATOM 779 O O . LEU A 1 98 ? 3.277 9.152 6.561 1.00 83.38 98 LEU A O 1
ATOM 783 N N . ALA A 1 99 ? 1.912 10.486 5.377 1.00 84.50 99 ALA A N 1
ATOM 784 C CA . ALA A 1 99 ? 1.519 11.332 6.505 1.00 84.50 99 ALA A CA 1
ATOM 785 C C . ALA A 1 99 ? 0.836 10.528 7.625 1.00 84.50 99 ALA A C 1
ATOM 787 O O . ALA A 1 99 ? 1.025 10.812 8.811 1.00 84.50 99 ALA A O 1
ATOM 788 N N . LEU A 1 100 ? 0.091 9.480 7.266 1.00 86.44 100 LEU A N 1
ATOM 789 C CA . LEU A 1 100 ? -0.579 8.583 8.211 1.00 86.44 100 LEU A CA 1
ATOM 790 C C . LEU A 1 100 ? 0.318 7.449 8.737 1.00 86.44 100 LEU A C 1
ATOM 792 O O . LEU A 1 100 ? -0.134 6.651 9.570 1.00 86.44 100 LEU A O 1
ATOM 796 N N . ARG A 1 101 ? 1.597 7.423 8.328 1.00 85.75 101 ARG A N 1
ATOM 797 C CA . ARG A 1 101 ? 2.597 6.392 8.661 1.00 85.75 101 ARG A CA 1
ATOM 798 C C . ARG A 1 101 ? 2.141 4.989 8.259 1.00 85.75 101 ARG A C 1
ATOM 800 O O . ARG A 1 101 ? 2.241 4.050 9.051 1.00 85.75 101 ARG A O 1
ATOM 807 N N . MET A 1 102 ? 1.585 4.881 7.060 1.00 86.31 102 MET A N 1
ATOM 808 C CA . MET A 1 102 ? 1.214 3.618 6.430 1.00 86.31 102 MET A CA 1
ATOM 809 C C . MET A 1 102 ? 2.185 3.296 5.289 1.00 86.31 102 MET A C 1
ATOM 811 O O . MET A 1 102 ? 2.870 4.180 4.776 1.00 86.31 102 MET A O 1
ATOM 815 N N . ASP A 1 103 ? 2.235 2.026 4.901 1.00 86.44 103 ASP A N 1
ATOM 816 C CA . ASP A 1 103 ? 2.977 1.548 3.735 1.00 86.44 103 ASP A CA 1
ATOM 817 C C . ASP A 1 103 ? 2.024 1.414 2.533 1.00 86.44 103 ASP A C 1
ATOM 819 O O . ASP A 1 103 ? 0.803 1.416 2.705 1.00 86.44 103 ASP A O 1
ATOM 823 N N . TYR A 1 104 ? 2.547 1.271 1.311 1.00 86.06 104 TYR A N 1
ATOM 824 C CA . TYR A 1 104 ? 1.715 1.101 0.115 1.00 86.06 104 TYR A CA 1
ATOM 825 C C . TYR A 1 104 ? 2.312 0.166 -0.936 1.00 86.06 104 TYR A C 1
ATOM 827 O O . TYR A 1 104 ? 3.523 -0.015 -1.027 1.00 86.06 104 TYR A O 1
ATOM 835 N N . VAL A 1 105 ? 1.429 -0.387 -1.767 1.00 84.88 105 VAL A N 1
ATOM 836 C CA . VAL A 1 105 ? 1.728 -1.047 -3.039 1.00 84.88 105 VAL A CA 1
ATOM 837 C C . VAL A 1 105 ? 0.747 -0.487 -4.064 1.00 84.88 105 VAL A C 1
ATOM 839 O O . VAL A 1 105 ? -0.446 -0.782 -4.023 1.00 84.88 105 VAL A O 1
ATOM 842 N N . LEU A 1 106 ? 1.245 0.354 -4.964 1.00 82.25 106 LEU A N 1
ATOM 843 C CA . LEU A 1 106 ? 0.426 1.059 -5.946 1.00 82.25 106 LEU A CA 1
ATOM 844 C C . LEU A 1 106 ? 0.807 0.618 -7.355 1.00 82.25 106 LEU A C 1
ATOM 846 O O . LEU A 1 106 ? 1.978 0.374 -7.650 1.00 82.25 106 LEU A O 1
ATOM 850 N N . VAL A 1 107 ? -0.190 0.504 -8.226 1.00 79.94 107 VAL A N 1
ATOM 851 C CA . VAL A 1 107 ? 0.020 0.071 -9.609 1.00 79.94 107 VAL A CA 1
ATOM 852 C C . VAL A 1 107 ? 0.423 1.267 -10.463 1.00 79.94 107 VAL A C 1
ATOM 854 O O . VAL A 1 107 ? -0.388 2.153 -10.697 1.00 79.94 107 VAL A O 1
ATOM 857 N N . ALA A 1 108 ? 1.641 1.297 -10.992 1.00 75.62 108 ALA A N 1
ATOM 858 C CA . ALA A 1 108 ? 2.018 2.286 -12.000 1.00 75.62 108 ALA A CA 1
ATOM 859 C C . ALA A 1 108 ? 1.810 1.709 -13.405 1.00 75.62 108 ALA A C 1
ATOM 861 O O . ALA A 1 108 ? 2.425 0.705 -13.764 1.00 75.62 108 ALA A O 1
ATOM 862 N N . LYS A 1 109 ? 0.951 2.343 -14.206 1.00 72.75 109 LYS A N 1
ATOM 863 C CA . LYS A 1 109 ? 0.792 2.026 -15.631 1.00 72.75 109 LYS A CA 1
ATOM 864 C C . LYS A 1 109 ? 1.628 2.969 -16.496 1.00 72.75 109 LYS A C 1
ATOM 866 O O . LYS A 1 109 ? 1.909 4.098 -16.104 1.00 72.75 109 LYS A O 1
ATOM 871 N N . SER A 1 110 ? 2.060 2.490 -17.659 1.00 69.75 110 SER A N 1
ATOM 872 C CA . SER A 1 110 ? 2.978 3.231 -18.532 1.00 69.75 110 SER A CA 1
ATOM 873 C C . SER A 1 110 ? 2.337 4.419 -19.242 1.00 69.75 110 SER A C 1
ATOM 875 O O . SER A 1 110 ? 3.041 5.353 -19.598 1.00 69.75 110 SER A O 1
ATOM 877 N N . ASP A 1 111 ? 1.021 4.390 -19.432 1.00 70.38 111 ASP A N 1
ATOM 878 C CA . ASP A 1 111 ? 0.230 5.488 -19.995 1.00 70.38 111 ASP A CA 1
ATOM 879 C C . ASP A 1 111 ? 0.112 6.692 -19.045 1.00 70.38 111 ASP A C 1
ATOM 881 O O . ASP A 1 111 ? 0.017 7.826 -19.503 1.00 70.38 111 ASP A O 1
ATOM 885 N N . ASP A 1 112 ? 0.143 6.452 -17.732 1.00 66.62 112 ASP A N 1
ATOM 886 C CA . ASP A 1 112 ? -0.163 7.453 -16.702 1.00 66.62 112 ASP A CA 1
ATOM 887 C C . ASP A 1 112 ? 1.062 7.939 -15.894 1.00 66.62 112 ASP A C 1
ATOM 889 O O . ASP A 1 112 ? 0.935 8.844 -15.055 1.00 66.62 112 ASP A O 1
ATOM 893 N N . HIS A 1 113 ? 2.240 7.333 -16.113 1.00 70.75 113 HIS A N 1
ATOM 894 C CA . HIS A 1 113 ? 3.464 7.546 -15.322 1.00 70.75 113 HIS A CA 1
ATOM 895 C C . HIS A 1 113 ? 4.756 7.538 -16.164 1.00 70.75 113 HIS A C 1
ATOM 897 O O . HIS A 1 113 ? 5.721 6.856 -15.820 1.00 70.75 113 HIS A O 1
ATOM 903 N N . GLU A 1 114 ? 4.796 8.310 -17.252 1.00 74.31 114 GLU A N 1
ATOM 904 C CA . GLU A 1 114 ? 5.922 8.354 -18.204 1.00 74.31 114 GLU A CA 1
ATOM 905 C C . GLU A 1 114 ? 7.287 8.595 -17.529 1.00 74.31 114 GLU A C 1
ATOM 907 O O . GLU A 1 114 ? 8.180 7.766 -17.665 1.00 74.31 114 GLU A O 1
ATOM 912 N N . MET A 1 115 ? 7.419 9.629 -16.686 1.00 71.38 115 MET A N 1
ATOM 913 C CA . MET A 1 115 ? 8.676 9.925 -15.970 1.00 71.38 115 MET A CA 1
ATOM 914 C C . MET A 1 115 ? 9.149 8.787 -15.054 1.00 71.38 115 MET A C 1
ATOM 916 O O . MET A 1 115 ? 10.344 8.528 -14.929 1.00 71.38 115 MET A O 1
ATOM 920 N N . LEU A 1 116 ? 8.217 8.104 -14.382 1.00 74.75 116 LEU A N 1
ATOM 921 C CA . LEU A 1 116 ? 8.551 6.966 -13.526 1.00 74.75 116 LEU A CA 1
ATOM 922 C C . LEU A 1 116 ? 9.051 5.796 -14.378 1.00 74.75 116 LEU A C 1
ATOM 924 O O . LEU A 1 116 ? 10.000 5.120 -13.990 1.00 74.75 116 LEU A O 1
ATOM 928 N N . MET A 1 117 ? 8.437 5.573 -15.541 1.00 78.38 117 MET A N 1
ATOM 929 C CA . MET A 1 117 ? 8.862 4.532 -16.474 1.00 78.38 117 MET A CA 1
ATOM 930 C C . MET A 1 117 ? 10.214 4.847 -17.114 1.00 78.38 117 MET A C 1
ATOM 932 O O . MET A 1 117 ? 11.034 3.940 -17.237 1.00 78.38 117 MET A O 1
ATOM 936 N N . GLU A 1 118 ? 10.474 6.104 -17.479 1.00 80.06 118 GLU A N 1
ATOM 937 C CA . GLU A 1 118 ? 11.790 6.558 -17.944 1.00 80.06 118 GLU A CA 1
ATOM 938 C C . GLU A 1 118 ? 12.862 6.282 -16.891 1.00 80.06 118 GLU A C 1
ATOM 940 O O . GLU A 1 118 ? 13.833 5.585 -17.181 1.00 80.06 118 GLU A O 1
ATOM 945 N N . TRP A 1 119 ? 12.633 6.707 -15.646 1.00 79.62 119 TRP A N 1
ATOM 946 C CA . TRP A 1 119 ? 13.561 6.447 -14.550 1.00 79.62 119 TRP A CA 1
ATOM 947 C C . TRP A 1 119 ? 13.790 4.942 -14.328 1.00 79.62 119 TRP A C 1
ATOM 949 O O . TRP A 1 119 ? 14.932 4.507 -14.194 1.00 79.62 119 TRP A O 1
ATOM 959 N N . VAL A 1 120 ? 12.745 4.103 -14.357 1.00 77.94 120 VAL A N 1
ATOM 960 C CA . VAL A 1 120 ? 12.934 2.643 -14.248 1.00 77.94 120 VAL A CA 1
ATOM 961 C C . VAL A 1 120 ? 13.758 2.099 -15.421 1.00 77.94 120 VAL A C 1
ATOM 963 O O . VAL A 1 120 ? 14.607 1.225 -15.230 1.00 77.94 120 VAL A O 1
ATOM 966 N N . ASN A 1 121 ? 13.531 2.594 -16.638 1.00 80.94 121 ASN A N 1
ATOM 967 C CA . ASN A 1 121 ? 14.300 2.180 -17.809 1.00 80.94 121 ASN A CA 1
ATOM 968 C C . ASN A 1 121 ? 15.779 2.574 -17.693 1.00 80.94 121 ASN A C 1
ATOM 970 O O . ASN A 1 121 ? 16.643 1.785 -18.078 1.00 80.94 121 ASN A O 1
ATOM 974 N N . GLU A 1 122 ? 16.088 3.731 -17.109 1.00 82.31 122 GLU A N 1
ATOM 975 C CA . GLU A 1 122 ? 17.465 4.112 -16.778 1.00 82.31 122 GLU A CA 1
ATOM 976 C C . GLU A 1 122 ? 18.087 3.126 -15.782 1.00 82.31 122 GLU A C 1
ATOM 978 O O . GLU A 1 122 ? 19.183 2.620 -16.021 1.00 82.31 122 GLU A O 1
ATOM 983 N N . GLN A 1 123 ? 17.366 2.752 -14.719 1.00 79.81 123 GLN A N 1
ATOM 984 C CA . GLN A 1 123 ? 17.846 1.755 -13.752 1.00 79.81 123 GLN A CA 1
ATOM 985 C C . GLN A 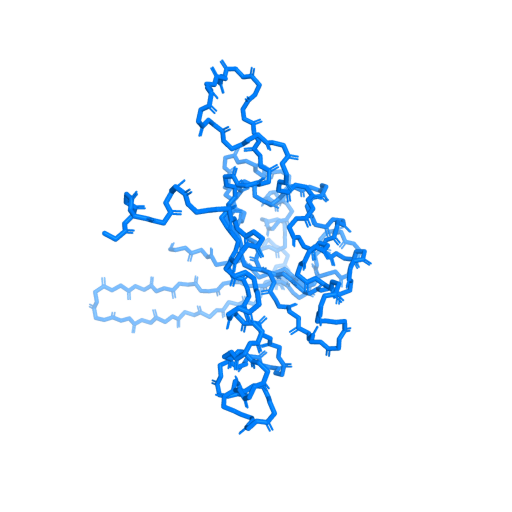1 123 ? 18.103 0.388 -14.404 1.00 79.81 123 GLN A C 1
ATOM 987 O O . GLN A 1 123 ? 19.094 -0.284 -14.095 1.00 79.81 123 GLN A O 1
ATOM 992 N N . ARG A 1 124 ? 17.251 -0.024 -15.356 1.00 80.38 124 ARG A N 1
ATOM 993 C CA . ARG A 1 124 ? 17.481 -1.234 -16.169 1.00 80.38 124 ARG A CA 1
ATOM 994 C C . ARG A 1 124 ? 18.767 -1.127 -16.976 1.00 80.38 124 ARG A C 1
ATOM 996 O O . ARG A 1 124 ? 19.541 -2.083 -17.003 1.00 80.38 124 ARG A O 1
ATOM 1003 N N . ALA A 1 125 ? 19.004 0.019 -17.614 1.00 81.69 125 ALA A N 1
ATOM 1004 C CA . ALA A 1 125 ? 20.214 0.262 -18.394 1.00 81.69 125 ALA A CA 1
ATOM 1005 C C . ALA A 1 125 ? 21.478 0.225 -17.516 1.00 81.69 125 ALA A C 1
ATOM 1007 O O . ALA A 1 125 ? 22.508 -0.304 -17.938 1.00 81.69 125 ALA A O 1
ATOM 1008 N N . LEU A 1 126 ? 21.373 0.703 -16.273 1.00 81.88 126 LEU A N 1
ATOM 1009 C CA . LEU A 1 126 ? 22.445 0.681 -15.275 1.00 81.88 126 LEU A CA 1
ATOM 1010 C C . LEU A 1 126 ? 22.652 -0.692 -14.608 1.00 81.88 126 LEU A C 1
ATOM 1012 O O . LEU A 1 126 ? 23.621 -0.870 -13.874 1.00 81.88 126 LEU A O 1
ATOM 1016 N N . LYS A 1 127 ? 21.800 -1.689 -14.896 1.00 75.31 127 LYS A N 1
ATOM 1017 C CA . LYS A 1 127 ? 21.805 -3.031 -14.274 1.00 75.31 127 LYS A CA 1
ATOM 1018 C C . LYS A 1 127 ? 21.646 -3.015 -12.748 1.00 75.31 127 LYS A C 1
ATOM 1020 O O . LYS A 1 127 ? 22.054 -3.961 -12.080 1.00 75.31 127 LYS A O 1
ATOM 1025 N N . GLU A 1 128 ? 21.015 -1.979 -12.203 1.00 77.69 128 GLU A N 1
ATOM 1026 C CA . GLU A 1 128 ? 20.703 -1.887 -10.768 1.00 77.69 128 GLU A CA 1
ATOM 1027 C C . GLU A 1 128 ? 19.375 -2.581 -10.410 1.00 77.69 128 GLU A C 1
ATOM 1029 O O . GLU A 1 128 ? 19.006 -2.710 -9.242 1.00 77.69 128 GLU A O 1
ATOM 1034 N N . VAL A 1 129 ? 18.662 -3.084 -11.421 1.00 80.69 129 VAL A N 1
ATOM 1035 C CA . VAL A 1 129 ? 17.409 -3.824 -11.263 1.00 80.69 129 VAL A CA 1
ATOM 1036 C C . VAL A 1 129 ? 17.694 -5.276 -10.898 1.00 80.69 129 VAL A C 1
ATOM 1038 O O . VAL A 1 129 ? 18.444 -5.976 -11.583 1.00 80.69 129 VAL A O 1
ATOM 1041 N N . THR A 1 130 ? 17.035 -5.764 -9.849 1.00 81.50 130 THR A N 1
ATOM 1042 C CA . THR A 1 130 ? 17.024 -7.198 -9.550 1.00 81.50 130 THR A CA 1
ATOM 1043 C C . THR A 1 130 ? 15.933 -7.869 -10.371 1.00 81.50 130 THR A C 1
ATOM 1045 O O . THR A 1 130 ? 14.810 -7.374 -10.418 1.00 81.50 130 THR A O 1
ATOM 1048 N N . ARG A 1 131 ? 16.256 -8.995 -11.013 1.00 82.00 131 ARG A N 1
ATOM 1049 C CA . ARG A 1 131 ? 15.340 -9.735 -11.888 1.00 82.00 131 ARG A CA 1
ATOM 1050 C C . ARG A 1 131 ? 15.180 -11.178 -11.422 1.00 82.00 131 ARG A C 1
ATOM 1052 O O . ARG A 1 131 ? 16.166 -11.861 -11.158 1.00 82.00 131 ARG A O 1
ATOM 1059 N N . TRP A 1 132 ? 13.943 -11.662 -11.404 1.00 83.62 132 TRP A N 1
ATOM 1060 C CA . TRP A 1 132 ? 13.584 -13.057 -11.160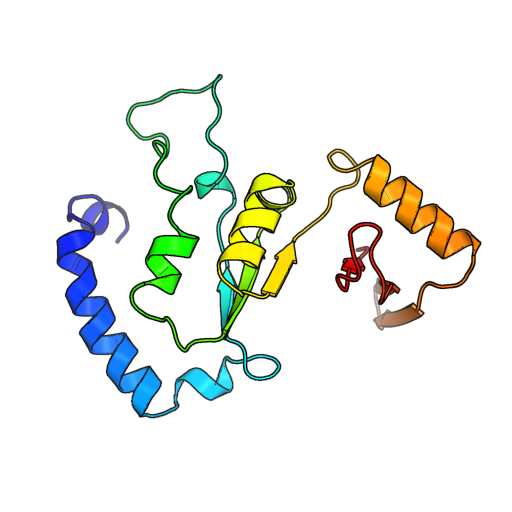 1.00 83.62 132 TRP A CA 1
ATOM 1061 C C . TRP A 1 132 ? 12.680 -13.550 -12.288 1.00 83.62 132 TRP A C 1
ATOM 1063 O O . TRP A 1 132 ? 11.623 -12.988 -12.547 1.00 83.62 132 TRP A O 1
ATOM 1073 N N . GLU A 1 133 ? 13.080 -14.627 -12.959 1.00 88.31 133 GLU A N 1
ATOM 1074 C CA . GLU A 1 133 ? 12.267 -15.307 -13.969 1.00 88.31 133 GLU A CA 1
ATOM 1075 C C . GLU A 1 133 ? 11.633 -16.598 -13.426 1.00 88.31 133 GLU A C 1
ATOM 1077 O O . GLU A 1 133 ? 12.322 -17.456 -12.873 1.00 88.31 133 GLU A O 1
ATOM 1082 N N . VAL A 1 134 ? 10.319 -16.748 -13.597 1.00 88.75 134 VAL A N 1
ATOM 1083 C CA . VAL A 1 134 ? 9.571 -17.970 -13.275 1.00 88.75 134 VAL A CA 1
ATOM 1084 C C . VAL A 1 134 ? 9.045 -18.562 -14.574 1.00 88.75 134 VAL A C 1
ATOM 1086 O O . VAL A 1 134 ? 8.256 -17.934 -15.278 1.00 88.75 134 VAL A O 1
ATOM 1089 N N . ARG A 1 135 ? 9.492 -19.777 -14.900 1.00 88.56 135 ARG A N 1
ATOM 1090 C CA . ARG A 1 135 ? 9.039 -20.518 -16.082 1.00 88.56 135 ARG A CA 1
ATOM 1091 C C . ARG A 1 135 ? 7.959 -21.514 -15.687 1.00 88.56 135 ARG A C 1
ATOM 1093 O O . ARG A 1 135 ? 8.223 -22.460 -14.949 1.00 88.56 135 ARG A O 1
ATOM 1100 N N . GLU A 1 136 ? 6.761 -21.305 -16.207 1.00 88.81 136 GLU A N 1
ATOM 1101 C CA . GLU A 1 136 ? 5.635 -22.233 -16.146 1.00 88.81 136 GLU A CA 1
ATOM 1102 C C . GLU A 1 136 ? 5.461 -22.925 -17.511 1.00 88.81 136 GLU A C 1
ATOM 1104 O O . GLU A 1 136 ? 6.118 -22.580 -18.493 1.00 88.81 136 GLU A O 1
ATOM 1109 N N . LYS A 1 137 ? 4.598 -23.947 -17.589 1.00 82.94 137 LYS A N 1
ATOM 1110 C CA . LYS A 1 137 ? 4.450 -24.782 -18.799 1.00 82.94 137 LYS A CA 1
ATOM 1111 C C . LYS A 1 137 ? 4.011 -24.002 -20.046 1.00 82.94 137 LYS A C 1
ATOM 1113 O O . LYS A 1 137 ? 4.340 -24.423 -21.149 1.00 82.94 137 LYS A O 1
ATOM 1118 N N . ASP A 1 138 ? 3.255 -22.921 -19.874 1.00 88.38 138 ASP A N 1
ATOM 1119 C CA . ASP A 1 138 ? 2.661 -22.120 -20.950 1.00 88.38 138 ASP A CA 1
ATOM 1120 C C . ASP A 1 138 ? 3.145 -20.661 -20.965 1.00 88.38 138 ASP A C 1
ATOM 1122 O O . ASP A 1 138 ? 2.873 -19.934 -21.921 1.00 88.38 138 ASP A O 1
ATOM 1126 N N . ARG A 1 139 ? 3.837 -20.213 -19.909 1.00 84.94 139 ARG A N 1
ATOM 1127 C CA . ARG A 1 139 ? 4.143 -18.803 -19.658 1.00 84.94 139 ARG A CA 1
ATOM 1128 C C . ARG A 1 139 ? 5.462 -18.641 -18.919 1.00 84.94 139 ARG A C 1
ATOM 1130 O O . ARG A 1 139 ? 5.783 -19.401 -18.012 1.00 84.94 139 ARG A O 1
ATOM 1137 N N . THR A 1 140 ? 6.181 -17.581 -19.255 1.00 83.62 140 THR A N 1
ATOM 1138 C CA . THR A 1 140 ? 7.328 -17.113 -18.478 1.00 83.62 140 THR A CA 1
ATOM 1139 C C . THR A 1 140 ? 6.948 -15.785 -17.847 1.00 83.62 140 THR A C 1
ATOM 1141 O O . THR A 1 140 ? 6.589 -14.859 -18.566 1.00 83.62 140 THR A O 1
ATOM 1144 N N . ARG A 1 141 ? 7.017 -15.693 -16.518 1.00 81.44 141 ARG A N 1
ATOM 1145 C CA . ARG A 1 141 ? 6.805 -14.447 -15.773 1.00 81.44 141 ARG A CA 1
ATOM 1146 C C . ARG A 1 141 ? 8.145 -13.863 -15.367 1.00 81.44 141 ARG A C 1
ATOM 1148 O O . ARG A 1 141 ? 9.004 -14.589 -14.864 1.00 81.44 141 ARG A O 1
ATOM 1155 N N . ILE A 1 142 ? 8.317 -12.562 -15.566 1.00 80.81 142 ILE A N 1
ATOM 1156 C CA . ILE A 1 142 ? 9.536 -11.843 -15.202 1.00 80.81 142 ILE A CA 1
ATOM 1157 C C . ILE A 1 142 ? 9.179 -10.808 -14.137 1.00 80.81 142 ILE A C 1
ATOM 1159 O O . ILE A 1 142 ? 8.383 -9.906 -14.361 1.00 80.81 142 ILE A O 1
ATOM 1163 N N . TYR A 1 143 ? 9.780 -10.947 -12.965 1.00 81.06 143 TYR A N 1
ATOM 1164 C CA . TYR A 1 143 ? 9.658 -10.009 -11.861 1.00 81.06 143 TYR A CA 1
ATOM 1165 C C . TYR A 1 143 ? 10.912 -9.145 -11.821 1.00 81.06 143 TYR A C 1
ATOM 1167 O O . TYR A 1 143 ? 12.021 -9.677 -11.801 1.00 81.06 143 TYR A O 1
ATOM 1175 N N . GLU A 1 144 ? 10.744 -7.828 -11.793 1.00 81.75 144 GLU A N 1
ATOM 1176 C CA . GLU A 1 144 ? 11.837 -6.865 -11.690 1.00 81.75 144 GLU A CA 1
ATOM 1177 C C . GLU A 1 144 ? 11.578 -5.913 -10.521 1.00 81.75 144 GLU A C 1
ATOM 1179 O O . GLU A 1 144 ? 10.447 -5.518 -10.273 1.00 81.75 144 GLU A O 1
ATOM 1184 N N . TRP A 1 145 ? 12.596 -5.541 -9.755 1.00 79.69 145 TRP A N 1
ATOM 1185 C CA . TRP A 1 145 ? 12.408 -4.548 -8.695 1.00 79.69 145 TRP A CA 1
ATOM 1186 C C . TRP A 1 145 ? 13.670 -3.743 -8.424 1.00 79.69 145 TRP A C 1
ATOM 1188 O O . TRP A 1 145 ? 14.791 -4.196 -8.677 1.00 79.69 145 TRP A O 1
ATOM 1198 N N . VAL A 1 146 ? 13.462 -2.537 -7.892 1.00 77.62 146 VAL A N 1
ATOM 1199 C CA . VAL A 1 146 ? 14.518 -1.602 -7.500 1.00 77.62 146 VAL A CA 1
ATOM 1200 C C . VAL A 1 146 ? 14.278 -1.201 -6.050 1.00 77.62 146 VAL A C 1
ATOM 1202 O O . VAL A 1 146 ? 13.210 -0.721 -5.683 1.00 77.62 146 VAL A O 1
ATOM 1205 N N . ASN A 1 147 ? 15.277 -1.393 -5.193 1.00 67.94 147 ASN A N 1
ATOM 1206 C CA . ASN A 1 147 ? 15.113 -1.142 -3.758 1.00 67.94 147 ASN A CA 1
ATOM 1207 C C . ASN A 1 147 ? 15.163 0.352 -3.383 1.00 67.94 147 ASN A C 1
ATOM 1209 O O . ASN A 1 147 ? 14.914 0.692 -2.229 1.00 67.94 147 ASN A O 1
ATOM 1213 N N . VAL A 1 148 ? 15.477 1.238 -4.334 1.00 64.44 148 VAL A N 1
ATOM 1214 C CA . VAL A 1 148 ? 15.618 2.685 -4.126 1.00 64.44 148 VAL A CA 1
ATOM 1215 C C . VAL A 1 148 ? 14.829 3.418 -5.203 1.00 64.44 148 VAL A C 1
ATOM 1217 O O . VAL A 1 148 ? 15.224 3.384 -6.358 1.00 64.44 148 VAL A O 1
ATOM 1220 N N . GLY A 1 149 ? 13.710 4.049 -4.848 1.00 60.12 149 GLY A N 1
ATOM 1221 C CA . GLY A 1 149 ? 12.890 4.827 -5.778 1.00 60.12 149 GLY A CA 1
ATOM 1222 C C . GLY A 1 149 ? 13.433 6.238 -6.068 1.00 60.12 149 GLY A C 1
ATOM 1223 O O . GLY A 1 149 ? 14.290 6.738 -5.334 1.00 60.12 149 GLY A O 1
ATOM 1224 N N . PRO A 1 150 ? 12.889 6.926 -7.093 1.00 53.50 150 PRO A N 1
ATOM 1225 C CA . PRO A 1 150 ? 13.318 8.271 -7.498 1.00 53.50 150 PRO A CA 1
ATOM 1226 C C . PRO A 1 150 ? 12.948 9.355 -6.477 1.00 53.50 150 PRO A C 1
ATOM 1228 O O . PRO A 1 150 ? 13.583 10.406 -6.413 1.00 53.50 150 PRO A O 1
ATOM 1231 N N . TYR A 1 151 ? 11.932 9.096 -5.651 1.00 53.00 151 TYR A N 1
ATOM 1232 C CA . TYR A 1 151 ? 11.461 10.006 -4.616 1.00 53.00 151 TYR A CA 1
ATOM 1233 C C . TYR A 1 151 ? 11.909 9.489 -3.242 1.00 53.00 151 TYR A C 1
ATOM 1235 O O . TYR A 1 151 ? 11.372 8.514 -2.721 1.00 53.00 151 TYR A O 1
ATOM 1243 N N . ALA A 1 152 ? 12.931 10.139 -2.678 1.00 41.31 152 ALA A N 1
ATOM 1244 C CA . ALA A 1 152 ? 13.325 10.086 -1.266 1.00 41.31 152 ALA A CA 1
ATOM 1245 C C . ALA A 1 152 ? 13.318 8.692 -0.590 1.00 41.31 152 ALA A C 1
ATOM 1247 O O . ALA A 1 152 ? 12.672 8.500 0.438 1.00 41.31 152 ALA A O 1
ATOM 1248 N N . GLY A 1 153 ? 14.074 7.725 -1.123 1.00 43.38 153 GLY A N 1
ATOM 1249 C CA . GLY A 1 153 ? 14.404 6.496 -0.385 1.00 43.38 153 GLY A CA 1
ATOM 1250 C C . GLY A 1 153 ? 13.233 5.538 -0.134 1.00 43.38 153 GLY A C 1
ATOM 1251 O O . GLY A 1 153 ? 13.296 4.734 0.795 1.00 43.38 153 GLY A O 1
ATOM 1252 N N . LEU A 1 154 ? 12.171 5.612 -0.940 1.00 44.00 154 LEU A N 1
ATOM 1253 C CA . LEU A 1 154 ? 11.041 4.688 -0.854 1.00 44.00 154 LEU A CA 1
ATOM 1254 C C . LEU A 1 154 ? 11.300 3.433 -1.710 1.00 44.00 154 LEU A C 1
ATOM 1256 O O . LEU A 1 154 ? 11.730 3.568 -2.858 1.00 44.00 154 LEU A O 1
ATOM 1260 N N . PRO A 1 155 ? 11.052 2.216 -1.193 1.00 43.81 155 PRO A N 1
ATOM 1261 C CA . PRO A 1 155 ? 11.177 0.992 -1.980 1.00 43.81 155 PRO A CA 1
ATOM 1262 C C . PRO A 1 155 ? 10.064 0.927 -3.036 1.00 43.81 155 PRO A C 1
ATOM 1264 O O . PRO A 1 155 ? 8.884 1.033 -2.705 1.00 43.81 155 PRO A O 1
ATOM 1267 N N . PHE A 1 156 ? 10.432 0.740 -4.307 1.00 47.91 156 PHE A N 1
ATOM 1268 C CA . PHE A 1 156 ? 9.496 0.663 -5.431 1.00 47.91 156 PHE A CA 1
ATOM 1269 C C . PHE A 1 156 ? 9.545 -0.731 -6.072 1.00 47.91 156 PHE A C 1
ATOM 1271 O O . PHE A 1 156 ? 10.571 -1.163 -6.595 1.00 47.91 156 PHE A O 1
ATOM 1278 N N . CYS A 1 157 ? 8.427 -1.456 -6.041 1.00 47.09 157 CYS A N 1
ATOM 1279 C CA . CYS A 1 157 ? 8.331 -2.788 -6.638 1.00 47.09 157 CYS A CA 1
ATOM 1280 C C . CYS A 1 157 ? 7.565 -2.704 -7.965 1.00 47.09 157 CYS A C 1
ATOM 1282 O O . CYS A 1 157 ? 6.384 -2.357 -7.960 1.00 47.09 157 CYS A O 1
ATOM 1284 N N . LEU A 1 158 ? 8.220 -3.015 -9.091 1.00 48.88 158 LEU A N 1
ATOM 1285 C CA . LEU A 1 158 ? 7.606 -2.978 -10.421 1.00 48.88 158 LEU A CA 1
ATOM 1286 C C . LEU A 1 158 ? 7.297 -4.392 -10.924 1.00 48.88 158 LEU A C 1
ATOM 1288 O O . LEU A 1 158 ? 8.144 -5.072 -11.492 1.00 48.88 158 LEU A O 1
ATOM 1292 N N . HIS A 1 159 ? 6.050 -4.832 -10.812 1.00 40.78 159 HIS A N 1
ATOM 1293 C CA . HIS A 1 159 ? 5.647 -6.055 -11.502 1.00 40.78 159 HIS A CA 1
ATOM 1294 C C . HIS A 1 159 ? 5.369 -5.767 -12.984 1.00 40.78 159 HIS A C 1
ATOM 1296 O O . HIS A 1 159 ? 4.499 -4.955 -13.296 1.00 40.78 159 HIS A O 1
ATOM 1302 N N . ILE A 1 160 ? 6.086 -6.438 -13.889 1.00 40.91 160 ILE A N 1
ATOM 1303 C CA . ILE A 1 160 ? 5.784 -6.431 -15.325 1.00 40.91 160 ILE A CA 1
ATOM 1304 C C . ILE A 1 160 ? 5.089 -7.761 -15.647 1.00 40.91 160 ILE A C 1
ATOM 1306 O O . ILE A 1 160 ? 5.665 -8.809 -15.342 1.00 40.91 160 ILE A O 1
ATOM 1310 N N . PRO A 1 161 ? 3.863 -7.745 -16.192 1.00 37.88 161 PRO A N 1
ATOM 1311 C CA . PRO A 1 161 ? 3.169 -8.956 -16.620 1.00 37.88 161 PRO A CA 1
ATOM 1312 C C . PRO A 1 161 ? 3.817 -9.619 -17.843 1.00 37.88 161 PRO A C 1
ATOM 1314 O O . PRO A 1 161 ? 4.379 -8.892 -18.696 1.00 37.88 161 PRO A O 1
#

Radius of gyration: 19.1 Å; chains: 1; bounding box: 53×41×41 Å

Foldseek 3Di:
DVVVVVPDDVVVCVVVCVVPVVVCVVVVVCVVCDDPQAHEDEDELQLVDDDPVDDDPPRNPDPSLCVLVVVCVVPVPGAYEYEYEQSCVDDSNVVVCVVSVHHYDYAHDCVNCVVQVVVVVVCVVVVQKDWDWDDDPVDIFIWIFHQAGPPDRHGHGDGDD

pLDDT: mean 72.54, std 13.5, range [37.88, 88.81]

Secondary structure (DSSP, 8-state):
-HHHHTTS-HHHHHHHHHHHHHHHHHTTTTGGGEETTEEEEEE-HHHH---SS---TTS--S-GGGHHHHHHTT-TT--EEEEE-GGG-SHHHHHHHHHTT-EEEE---TTT-HHHHHHHHHHHHTT--EEEEEE-SS-EEEEEEESS-TTTT--EEEE--